Protein AF-A0A527GDV9-F1 (afdb_monomer)

Structure (mmCIF, N/CA/C/O backbone):
data_AF-A0A527GDV9-F1
#
_entry.id   AF-A0A527GDV9-F1
#
loop_
_atom_site.group_PDB
_atom_site.id
_atom_site.type_symbol
_atom_site.label_atom_id
_atom_site.label_alt_id
_atom_site.label_comp_id
_atom_site.label_asym_id
_atom_site.label_entity_id
_atom_site.label_seq_id
_atom_site.pdbx_PDB_ins_code
_atom_site.Cartn_x
_atom_site.Cartn_y
_atom_site.Cartn_z
_atom_site.occupancy
_atom_site.B_iso_or_equiv
_atom_site.auth_seq_id
_atom_site.auth_comp_id
_atom_site.auth_asym_id
_atom_site.auth_atom_id
_atom_site.pdbx_PDB_model_num
ATOM 1 N N . LYS A 1 1 ? 24.912 4.644 -7.956 1.00 56.16 1 LYS A N 1
ATOM 2 C CA . LYS A 1 1 ? 24.395 3.272 -8.217 1.00 56.16 1 LYS A CA 1
ATOM 3 C C . LYS A 1 1 ? 24.696 2.264 -7.090 1.00 56.16 1 LYS A C 1
ATOM 5 O O . LYS A 1 1 ? 24.336 1.109 -7.234 1.00 56.16 1 LYS A O 1
ATOM 10 N N . THR A 1 2 ? 25.292 2.669 -5.959 1.00 72.88 2 THR A N 1
ATOM 11 C CA . THR A 1 2 ? 25.750 1.736 -4.904 1.00 72.88 2 THR A CA 1
ATOM 12 C C . THR A 1 2 ? 24.700 1.440 -3.822 1.00 72.88 2 THR A C 1
ATOM 14 O O . THR A 1 2 ? 24.707 0.354 -3.255 1.00 72.88 2 THR A O 1
ATOM 17 N N . LEU A 1 3 ? 23.764 2.366 -3.566 1.00 79.69 3 LEU A N 1
ATOM 18 C CA . LEU A 1 3 ? 22.797 2.274 -2.456 1.00 79.69 3 LEU A CA 1
ATOM 19 C C . LEU A 1 3 ? 21.869 1.048 -2.514 1.00 79.69 3 LEU A C 1
ATOM 21 O O . LEU A 1 3 ? 21.478 0.539 -1.472 1.00 79.69 3 LEU A O 1
ATOM 25 N N . LEU A 1 4 ? 21.547 0.548 -3.710 1.00 83.88 4 LEU A N 1
ATOM 26 C CA . LEU A 1 4 ? 20.628 -0.582 -3.903 1.00 83.88 4 LEU A CA 1
ATOM 27 C C . LEU A 1 4 ? 21.338 -1.888 -4.289 1.00 83.88 4 LEU A C 1
ATOM 29 O O . LEU A 1 4 ? 20.677 -2.865 -4.615 1.00 83.88 4 LEU A O 1
ATOM 33 N N . GLY A 1 5 ? 22.673 -1.951 -4.228 1.00 81.81 5 GLY A N 1
ATOM 34 C CA . GLY A 1 5 ? 23.433 -3.125 -4.687 1.00 81.81 5 GLY A CA 1
ATOM 35 C C . GLY A 1 5 ? 23.125 -4.432 -3.939 1.00 81.81 5 GLY A C 1
ATOM 36 O O . GLY A 1 5 ? 23.412 -5.506 -4.454 1.00 81.81 5 GLY A O 1
ATOM 37 N N . LYS A 1 6 ? 22.522 -4.353 -2.743 1.00 88.06 6 LYS A N 1
ATOM 38 C CA . LYS A 1 6 ? 22.076 -5.512 -1.948 1.00 88.06 6 LYS A CA 1
ATOM 39 C C . LYS A 1 6 ? 20.573 -5.810 -2.067 1.00 88.06 6 LYS A C 1
ATOM 41 O O . LYS A 1 6 ? 20.115 -6.770 -1.463 1.00 88.06 6 LYS A O 1
ATOM 46 N N . ALA A 1 7 ? 19.810 -5.008 -2.813 1.00 87.69 7 ALA A N 1
ATOM 47 C CA . ALA A 1 7 ? 18.352 -5.131 -2.914 1.00 87.69 7 ALA A CA 1
ATOM 48 C C . ALA A 1 7 ? 17.884 -6.193 -3.932 1.00 87.69 7 ALA A C 1
ATOM 50 O O . ALA A 1 7 ? 16.685 -6.371 -4.120 1.00 87.69 7 ALA A O 1
ATOM 51 N N . GLY A 1 8 ? 18.817 -6.901 -4.575 1.00 88.69 8 GLY A N 1
ATOM 52 C CA . GLY A 1 8 ? 1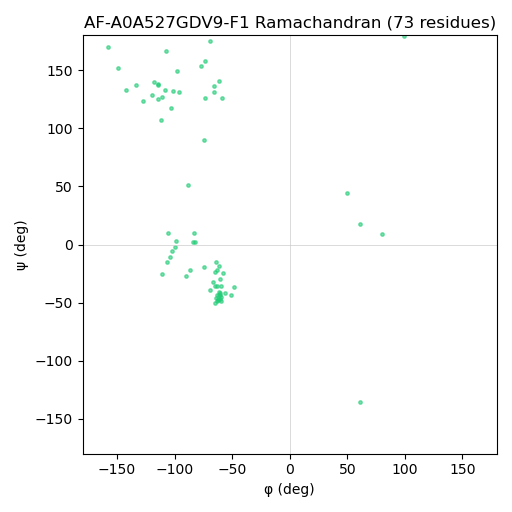8.533 -7.855 -5.647 1.00 88.69 8 GLY A CA 1
ATOM 53 C C . GLY A 1 8 ? 18.767 -7.269 -7.046 1.00 88.69 8 GLY A C 1
ATOM 54 O O . GLY A 1 8 ? 19.198 -6.119 -7.178 1.00 88.69 8 GLY A O 1
ATOM 55 N N . PRO A 1 9 ? 18.550 -8.070 -8.103 1.00 88.94 9 PRO A N 1
ATOM 56 C CA . PRO A 1 9 ? 18.737 -7.623 -9.477 1.00 88.94 9 PRO A CA 1
ATOM 57 C C . PRO A 1 9 ? 17.723 -6.532 -9.839 1.00 88.94 9 PRO A C 1
ATOM 59 O O . PRO A 1 9 ? 16.534 -6.647 -9.548 1.00 88.94 9 PRO A O 1
ATOM 62 N N . LEU A 1 10 ? 18.194 -5.479 -10.510 1.00 88.50 10 LEU A N 1
ATOM 63 C CA . LEU A 1 10 ? 17.312 -4.474 -11.094 1.00 88.50 10 LEU A CA 1
ATOM 64 C C . LEU A 1 10 ? 16.640 -5.070 -12.337 1.00 88.50 10 LEU A C 1
ATOM 66 O O . LEU A 1 10 ? 17.334 -5.521 -13.248 1.00 88.50 10 LEU A O 1
ATOM 70 N N . GLN A 1 11 ? 15.312 -5.032 -12.387 1.00 90.44 11 GLN A N 1
ATOM 71 C CA . GLN A 1 11 ? 14.537 -5.452 -13.548 1.00 90.44 11 GLN A CA 1
ATOM 72 C C . GLN A 1 11 ? 13.741 -4.277 -14.109 1.00 90.44 11 GLN A C 1
ATOM 74 O O . GLN A 1 11 ? 13.152 -3.496 -13.364 1.00 90.44 11 GLN A O 1
ATOM 79 N N . GLU A 1 12 ? 13.696 -4.187 -15.434 1.00 93.44 12 GLU A N 1
ATOM 80 C CA . GLU A 1 12 ? 12.759 -3.327 -16.146 1.00 93.44 12 GLU A CA 1
ATOM 81 C C . GLU A 1 12 ? 11.535 -4.148 -16.566 1.00 93.44 12 GLU A C 1
ATOM 83 O O . GLU A 1 12 ? 11.670 -5.238 -17.126 1.00 93.44 12 GLU A O 1
ATOM 88 N N . ILE A 1 13 ? 10.336 -3.634 -16.283 1.00 95.19 13 ILE A N 1
ATOM 89 C CA . ILE A 1 13 ? 9.069 -4.250 -16.688 1.00 95.19 13 ILE A CA 1
ATOM 90 C C . ILE A 1 13 ? 8.423 -3.340 -17.730 1.00 95.19 13 ILE A C 1
ATOM 92 O O . ILE A 1 13 ? 7.917 -2.266 -17.401 1.00 95.19 13 ILE A O 1
ATOM 96 N N . ALA A 1 14 ? 8.449 -3.777 -18.987 1.00 96.62 14 ALA A N 1
ATOM 97 C CA . ALA A 1 14 ? 7.990 -2.998 -20.131 1.00 96.62 14 ALA A CA 1
ATOM 98 C C . ALA A 1 14 ? 6.659 -3.513 -20.706 1.00 96.62 14 ALA A C 1
ATOM 100 O O . ALA A 1 14 ? 6.196 -4.615 -20.401 1.00 96.62 14 ALA A O 1
ATOM 101 N N . GLY A 1 15 ? 6.042 -2.696 -21.565 1.00 97.25 15 GLY A N 1
ATOM 102 C CA . GLY A 1 15 ? 4.883 -3.086 -22.367 1.00 97.25 15 GLY A CA 1
ATOM 103 C C . GLY A 1 15 ? 3.663 -3.497 -21.540 1.00 97.25 15 GLY A C 1
ATOM 104 O O . GLY A 1 15 ? 3.291 -2.827 -20.575 1.00 97.25 15 GLY A O 1
ATOM 105 N N . ASP A 1 16 ? 3.018 -4.592 -21.942 1.00 98.00 16 ASP A N 1
ATOM 106 C CA . ASP A 1 16 ? 1.777 -5.068 -21.322 1.00 98.00 16 ASP A CA 1
ATOM 107 C C . ASP A 1 16 ? 1.948 -5.468 -19.861 1.00 98.00 16 ASP A C 1
ATOM 109 O O . ASP A 1 16 ? 1.074 -5.172 -19.050 1.00 98.00 16 ASP A O 1
ATOM 113 N N . ALA A 1 17 ? 3.090 -6.051 -19.492 1.00 97.50 17 ALA A N 1
ATOM 114 C CA . ALA A 1 17 ? 3.367 -6.397 -18.100 1.00 97.50 17 ALA A CA 1
ATOM 115 C C . ALA A 1 17 ? 3.382 -5.147 -17.205 1.00 97.50 17 ALA A C 1
ATOM 117 O O . ALA A 1 17 ? 2.796 -5.148 -16.124 1.00 97.50 17 ALA A O 1
ATOM 118 N N . SER A 1 18 ? 3.971 -4.050 -17.693 1.00 96.56 18 SER A N 1
ATOM 119 C CA . SER A 1 18 ? 3.963 -2.761 -16.993 1.00 96.56 18 SER A CA 1
ATOM 120 C C . SER A 1 18 ? 2.537 -2.233 -16.824 1.00 96.56 18 SER A C 1
ATOM 122 O O . SER A 1 18 ? 2.124 -1.857 -15.727 1.00 96.56 18 SER A O 1
ATOM 124 N N . ARG A 1 19 ? 1.745 -2.267 -17.906 1.00 96.81 19 ARG A N 1
ATOM 125 C CA . ARG A 1 19 ? 0.345 -1.816 -17.899 1.00 96.81 19 ARG A CA 1
ATOM 126 C C . ARG A 1 19 ? -0.518 -2.610 -16.922 1.00 96.81 19 ARG A C 1
ATOM 128 O O . ARG A 1 19 ? -1.336 -2.011 -16.230 1.00 96.81 19 ARG A O 1
ATOM 135 N N . LEU A 1 20 ? -0.340 -3.930 -16.862 1.00 96.44 20 LEU A N 1
ATOM 136 C CA . LEU A 1 20 ? -1.077 -4.802 -15.947 1.00 96.44 20 LEU A CA 1
ATOM 137 C C . LEU A 1 20 ? -0.793 -4.445 -14.486 1.00 96.44 20 LEU A C 1
ATOM 139 O O . LEU A 1 20 ? -1.735 -4.229 -13.730 1.00 96.44 20 LEU A O 1
ATOM 143 N N . ILE A 1 21 ? 0.481 -4.286 -14.118 1.00 94.56 21 ILE A N 1
ATOM 144 C CA . ILE A 1 21 ? 0.873 -3.913 -12.751 1.00 94.56 21 ILE A CA 1
ATOM 145 C C . ILE A 1 21 ? 0.269 -2.562 -12.365 1.00 94.56 21 ILE A C 1
ATOM 147 O O . ILE A 1 21 ? -0.349 -2.436 -11.311 1.00 94.56 21 ILE A O 1
ATOM 151 N N . TRP A 1 22 ? 0.401 -1.548 -13.223 1.00 92.88 22 TRP A N 1
ATOM 152 C CA . TRP A 1 22 ? -0.129 -0.219 -12.918 1.00 92.88 22 TRP A CA 1
ATOM 153 C C . TRP A 1 22 ? -1.654 -0.183 -12.849 1.00 92.88 22 TRP A C 1
ATOM 155 O O . TRP A 1 22 ? -2.206 0.564 -12.039 1.00 92.88 22 TRP A O 1
ATOM 165 N N . ARG A 1 23 ? -2.344 -1.010 -13.642 1.00 94.88 23 ARG A N 1
ATOM 166 C CA . ARG A 1 23 ? -3.791 -1.197 -13.515 1.00 94.88 23 ARG A CA 1
ATOM 167 C C . ARG A 1 23 ? -4.148 -1.814 -12.164 1.00 94.88 23 ARG A C 1
ATOM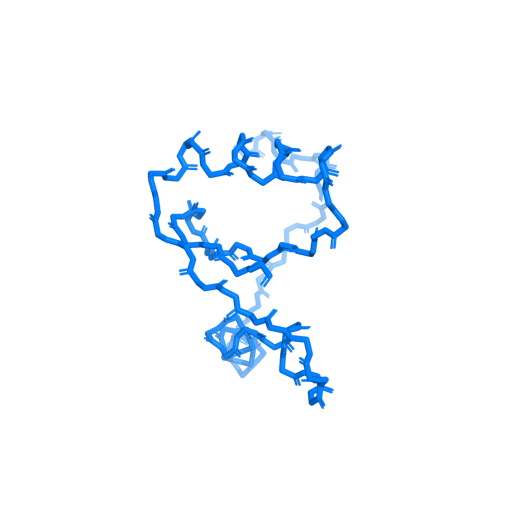 169 O O . ARG A 1 23 ? -5.036 -1.292 -11.503 1.00 94.88 23 ARG A O 1
ATOM 176 N N . ASP A 1 24 ? -3.443 -2.853 -11.729 1.00 93.56 24 ASP A N 1
ATOM 177 C CA . ASP A 1 24 ? -3.721 -3.516 -10.450 1.00 93.56 24 ASP A CA 1
ATOM 178 C C . ASP A 1 24 ? -3.459 -2.590 -9.247 1.00 93.56 24 ASP A C 1
ATOM 180 O O . ASP A 1 24 ? -4.222 -2.607 -8.278 1.00 93.56 24 ASP A O 1
ATOM 184 N N . VAL A 1 25 ? -2.433 -1.731 -9.330 1.00 91.25 25 VAL A N 1
ATOM 185 C CA . VAL A 1 25 ? -2.176 -0.669 -8.341 1.00 91.25 25 VAL A CA 1
ATOM 186 C C . VAL A 1 25 ? -3.309 0.359 -8.337 1.00 91.25 25 VAL A C 1
ATOM 188 O O . VAL A 1 25 ? -3.855 0.655 -7.276 1.00 91.25 25 VAL A O 1
ATOM 191 N N . ARG A 1 26 ? -3.699 0.880 -9.511 1.00 90.38 26 ARG A N 1
ATOM 192 C CA . ARG A 1 26 ? -4.811 1.838 -9.657 1.00 90.38 26 ARG A CA 1
ATOM 193 C C . ARG A 1 26 ? -6.117 1.280 -9.089 1.00 90.38 26 ARG A C 1
ATOM 195 O O . ARG A 1 26 ? -6.856 2.003 -8.427 1.00 90.38 26 ARG A O 1
ATOM 202 N N . ASP A 1 27 ? -6.378 0.004 -9.347 1.00 92.00 27 ASP A N 1
ATOM 203 C CA . ASP A 1 27 ? -7.620 -0.674 -8.979 1.00 9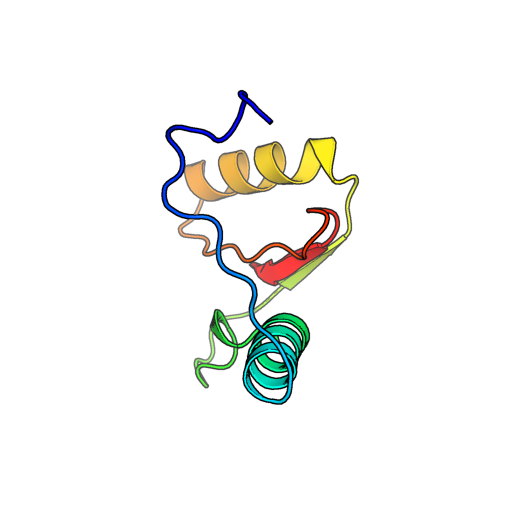2.00 27 ASP A CA 1
ATOM 204 C C . ASP A 1 27 ? -7.598 -1.194 -7.536 1.00 92.00 27 ASP A C 1
ATOM 206 O O . ASP A 1 27 ? -8.568 -1.808 -7.096 1.00 92.00 27 ASP A O 1
ATOM 210 N N . CYS A 1 28 ? -6.511 -0.950 -6.791 1.00 92.25 28 CYS A N 1
ATOM 211 C CA . CYS A 1 28 ? -6.342 -1.388 -5.406 1.00 92.25 28 CYS A CA 1
ATOM 212 C C . CYS A 1 28 ? -6.657 -2.879 -5.248 1.00 92.25 28 CYS A C 1
ATOM 214 O O . CYS A 1 28 ? -7.348 -3.293 -4.314 1.00 92.25 28 CYS A O 1
ATOM 216 N N . ARG A 1 29 ? -6.146 -3.690 -6.188 1.00 94.00 29 ARG A N 1
ATOM 217 C CA . ARG A 1 29 ? -6.493 -5.108 -6.345 1.00 94.00 29 ARG A CA 1
ATOM 218 C C . ARG A 1 29 ? -6.448 -5.927 -5.042 1.00 94.00 29 ARG A C 1
ATOM 220 O O . ARG A 1 29 ? -7.340 -6.761 -4.900 1.00 94.00 29 ARG A O 1
ATOM 227 N N . PRO A 1 30 ? -5.516 -5.697 -4.084 1.00 92.81 30 PRO A N 1
ATOM 228 C CA . PRO A 1 30 ? -5.511 -6.412 -2.803 1.00 92.81 30 PRO A CA 1
ATOM 229 C C . PRO A 1 30 ? -6.796 -6.284 -1.971 1.00 92.81 30 PRO A C 1
ATOM 231 O O . PRO A 1 30 ? -7.068 -7.166 -1.166 1.00 92.81 30 PRO A O 1
ATOM 234 N N . PHE A 1 31 ? -7.578 -5.219 -2.167 1.00 94.94 31 PHE A N 1
ATOM 235 C CA . PHE A 1 31 ? -8.857 -4.984 -1.486 1.00 94.94 31 PHE A CA 1
ATOM 236 C C . PHE A 1 31 ? -10.081 -5.304 -2.359 1.00 94.94 31 PHE A C 1
ATOM 238 O O . PHE A 1 31 ? -11.210 -5.269 -1.882 1.00 94.94 31 PHE A O 1
ATOM 245 N N . ALA A 1 32 ? -9.883 -5.640 -3.636 1.00 93.81 32 ALA A N 1
ATOM 246 C CA . ALA A 1 32 ? -10.949 -6.038 -4.556 1.00 93.81 32 ALA A CA 1
ATOM 247 C C . ALA A 1 32 ? -11.205 -7.559 -4.486 1.00 93.81 32 ALA A C 1
ATOM 249 O O . ALA A 1 32 ? -11.181 -8.248 -5.513 1.00 93.81 32 ALA A O 1
ATOM 250 N N . ASP A 1 33 ? -11.393 -8.079 -3.267 1.00 92.94 33 ASP A N 1
ATOM 251 C CA . ASP A 1 33 ? -11.511 -9.512 -2.947 1.00 92.94 33 ASP A CA 1
ATOM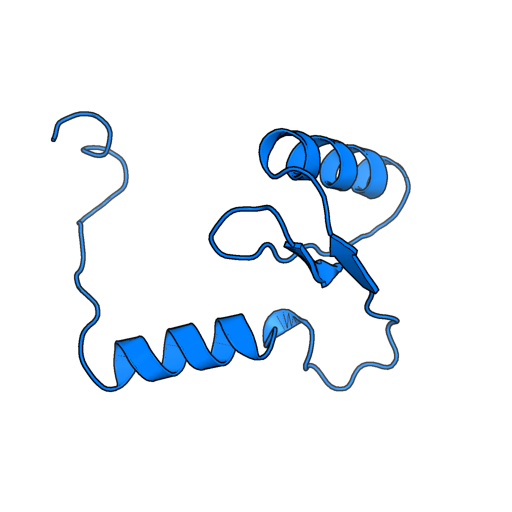 252 C C . ASP A 1 33 ? -12.964 -10.008 -2.788 1.00 92.94 33 ASP A C 1
ATOM 254 O O . ASP A 1 33 ? -13.186 -11.185 -2.511 1.00 92.94 33 ASP A O 1
ATOM 258 N N . ASN A 1 34 ? -13.951 -9.132 -3.020 1.00 93.94 34 ASN A N 1
ATOM 259 C CA . ASN A 1 34 ? -15.389 -9.365 -2.809 1.00 93.94 34 ASN A CA 1
ATOM 260 C C . ASN A 1 34 ? -15.781 -9.672 -1.354 1.00 93.94 34 ASN A C 1
ATOM 262 O O . ASN A 1 34 ? -16.867 -10.203 -1.114 1.00 93.94 34 ASN A O 1
ATOM 266 N N . SER A 1 35 ? -14.929 -9.356 -0.379 1.00 94.31 35 SER A N 1
ATOM 267 C CA . SER A 1 35 ? -15.331 -9.408 1.022 1.00 94.31 35 SER A CA 1
ATOM 268 C C . SER A 1 35 ? -16.253 -8.237 1.377 1.00 94.31 35 SER A C 1
ATOM 270 O O . SER A 1 35 ? -16.237 -7.185 0.742 1.00 94.31 35 SER A O 1
ATOM 272 N N . GLU A 1 36 ? -17.037 -8.399 2.442 1.00 95.25 36 GLU A N 1
ATOM 273 C CA . GLU A 1 36 ? -17.828 -7.306 3.027 1.00 95.25 36 GLU A CA 1
ATOM 274 C C . GLU A 1 36 ? -17.002 -6.429 3.983 1.00 95.25 36 GLU A C 1
ATOM 276 O O . GLU A 1 36 ? -17.553 -5.610 4.723 1.00 95.25 36 GLU A O 1
ATOM 281 N N . LYS A 1 37 ? -15.673 -6.606 4.020 1.00 93.25 37 LYS A N 1
ATOM 282 C CA . LYS A 1 37 ? -14.825 -5.794 4.888 1.00 93.25 37 LYS A CA 1
ATOM 283 C C . LYS A 1 37 ? -14.871 -4.343 4.406 1.00 93.25 37 LYS A C 1
ATOM 285 O O . LYS A 1 37 ? -14.687 -4.093 3.215 1.00 93.25 37 LYS A O 1
ATOM 290 N N . PRO A 1 38 ? -15.099 -3.379 5.310 1.00 94.06 38 PRO A N 1
ATOM 291 C CA . PRO A 1 38 ? -15.035 -1.975 4.942 1.00 94.06 38 PRO A CA 1
ATOM 292 C C . PRO A 1 38 ? -13.627 -1.624 4.458 1.00 94.06 38 PRO A C 1
ATOM 294 O O . PRO A 1 38 ? -12.640 -2.082 5.030 1.00 94.06 38 PRO A O 1
ATOM 297 N N . VAL A 1 39 ? -13.565 -0.796 3.417 1.00 95.12 39 VAL A N 1
ATOM 298 C CA . VAL A 1 39 ? -12.317 -0.278 2.852 1.00 95.12 39 VAL A CA 1
ATOM 299 C C . VAL A 1 39 ? -12.337 1.236 2.963 1.00 95.12 39 VAL A C 1
ATOM 301 O O . VAL A 1 39 ? -13.287 1.888 2.519 1.00 95.12 39 VAL A O 1
ATOM 304 N N . TRP A 1 40 ? -11.271 1.808 3.517 1.00 94.88 40 TRP A N 1
ATOM 305 C CA . TRP A 1 40 ? -11.124 3.259 3.630 1.00 94.88 40 TRP A CA 1
ATOM 306 C C . TRP A 1 40 ? -9.966 3.753 2.783 1.00 94.88 40 TRP A C 1
ATOM 308 O O . TRP A 1 40 ? -8.886 3.176 2.813 1.00 94.88 40 TRP A O 1
ATOM 318 N N . ARG A 1 41 ? -10.167 4.871 2.078 1.00 95.75 41 ARG A N 1
ATOM 319 C CA . ARG A 1 41 ? -9.087 5.602 1.409 1.00 95.75 41 ARG A CA 1
ATOM 320 C C . ARG A 1 41 ? -8.730 6.841 2.218 1.00 95.75 41 ARG A C 1
ATOM 322 O O . ARG A 1 41 ? -9.551 7.748 2.348 1.00 95.75 41 ARG A O 1
ATOM 329 N N . VAL A 1 42 ? -7.499 6.899 2.709 1.00 95.31 42 VAL A N 1
ATOM 330 C CA . VAL A 1 42 ? -6.968 8.014 3.498 1.00 95.31 42 VAL A CA 1
ATOM 331 C C . VAL A 1 42 ? -5.952 8.786 2.661 1.00 95.31 42 VAL A C 1
ATOM 333 O O . VAL A 1 42 ? -5.077 8.193 2.036 1.00 95.31 42 VAL A O 1
ATOM 336 N N . SER A 1 43 ? -6.074 10.115 2.651 1.00 95.62 43 SER A N 1
ATOM 337 C CA . SER A 1 43 ? -5.137 11.031 1.993 1.00 95.62 43 SER A CA 1
ATOM 338 C C . SER A 1 43 ? -4.373 11.822 3.040 1.00 95.62 43 SER A C 1
ATOM 340 O O . SER A 1 43 ? -4.988 12.455 3.897 1.00 95.62 43 SER A O 1
ATOM 342 N N . MET A 1 44 ? -3.045 11.816 2.966 1.00 94.69 44 MET A N 1
ATOM 343 C CA . MET A 1 44 ? -2.192 12.501 3.934 1.00 94.69 44 MET A CA 1
ATOM 344 C C . MET A 1 44 ? -0.802 12.803 3.380 1.00 94.69 44 MET A C 1
ATOM 346 O O . MET A 1 44 ? -0.412 12.320 2.322 1.00 94.69 44 MET A O 1
ATOM 350 N N . THR A 1 45 ? -0.025 13.597 4.114 1.00 95.56 45 THR A N 1
ATOM 351 C CA . THR A 1 45 ? 1.375 13.854 3.769 1.00 95.56 45 THR A CA 1
ATOM 352 C C . THR A 1 45 ? 2.156 12.533 3.721 1.00 95.56 45 THR A C 1
ATOM 354 O O . THR A 1 45 ? 2.174 11.822 4.732 1.00 95.56 45 THR A O 1
ATOM 357 N N . PRO A 1 46 ? 2.866 12.213 2.619 1.00 94.06 46 PRO A N 1
ATOM 358 C CA . PRO A 1 46 ? 3.579 10.944 2.475 1.00 94.06 46 PRO A CA 1
ATOM 359 C C . PRO A 1 46 ? 4.504 10.580 3.638 1.00 94.06 46 PRO A C 1
ATOM 361 O O . PRO A 1 46 ? 4.485 9.462 4.153 1.00 94.06 46 PRO A O 1
ATOM 364 N N . GLY A 1 47 ? 5.263 11.564 4.127 1.00 94.44 47 GLY A N 1
ATOM 365 C CA . GLY A 1 47 ? 6.191 11.381 5.243 1.00 94.44 47 GLY A CA 1
ATOM 366 C C . GLY A 1 47 ? 5.523 11.015 6.574 1.00 94.44 47 GLY A C 1
ATOM 367 O O . GLY A 1 47 ? 6.209 10.550 7.474 1.00 94.44 47 GLY A O 1
ATOM 368 N N . GLN A 1 48 ? 4.206 11.185 6.708 1.00 95.25 48 GLN A N 1
ATOM 369 C CA . GLN A 1 48 ? 3.454 10.915 7.939 1.00 95.25 48 GLN A CA 1
ATOM 370 C C . GLN A 1 48 ? 2.596 9.644 7.846 1.00 95.25 48 GLN A C 1
ATOM 372 O O . GLN A 1 48 ? 2.153 9.123 8.870 1.00 95.25 48 GLN A O 1
ATOM 377 N N . CYS A 1 49 ? 2.379 9.110 6.640 1.00 95.12 49 CYS A N 1
ATOM 378 C CA . CYS A 1 49 ? 1.447 8.005 6.426 1.00 95.12 49 CYS A CA 1
ATOM 379 C C . CYS A 1 49 ? 1.861 6.717 7.146 1.00 95.12 49 CYS A C 1
ATOM 381 O O . CYS A 1 49 ? 1.056 6.085 7.832 1.00 95.12 49 CYS A O 1
ATOM 383 N N . HIS A 1 50 ? 3.150 6.379 7.082 1.00 93.06 50 HIS A N 1
ATOM 384 C CA . HIS A 1 50 ? 3.685 5.185 7.733 1.00 93.06 50 HIS A CA 1
ATOM 385 C C . HIS A 1 50 ? 3.471 5.184 9.261 1.00 93.06 50 HIS A C 1
ATOM 387 O O . HIS A 1 50 ? 3.182 4.137 9.839 1.00 93.06 50 HIS A O 1
ATOM 393 N N . GLN A 1 51 ? 3.555 6.348 9.921 1.00 95.44 51 GLN A N 1
ATOM 394 C CA . GLN A 1 51 ? 3.330 6.474 11.36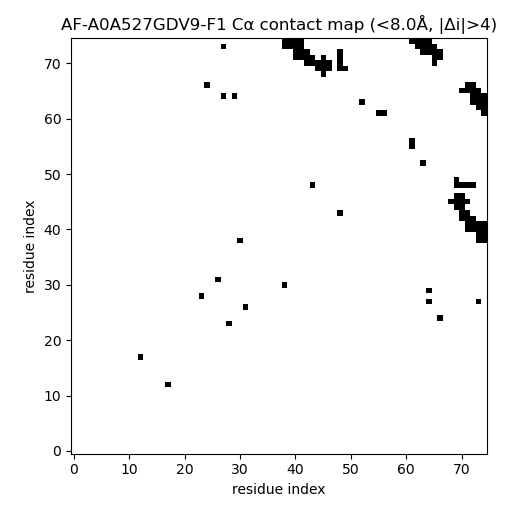8 1.00 95.44 51 GLN A CA 1
ATOM 395 C C . GLN A 1 51 ? 1.864 6.244 11.743 1.00 95.44 51 GLN A C 1
ATOM 397 O O . GLN A 1 51 ? 1.578 5.585 12.746 1.00 95.44 51 GLN A O 1
ATOM 402 N N . MET A 1 52 ? 0.934 6.746 10.926 1.00 95.12 52 MET A N 1
ATOM 403 C CA . MET A 1 52 ? -0.495 6.510 11.118 1.00 95.12 52 MET A CA 1
ATOM 404 C C . MET A 1 52 ? -0.826 5.021 10.977 1.00 95.12 52 MET A C 1
ATOM 406 O O . MET A 1 52 ? -1.468 4.460 11.864 1.00 95.12 52 MET A O 1
ATOM 410 N N . VAL A 1 53 ? -0.350 4.360 9.913 1.00 95.44 53 VAL A N 1
ATOM 411 C CA . VAL A 1 53 ? -0.601 2.922 9.703 1.00 95.44 53 VAL A CA 1
ATOM 412 C C . VAL A 1 53 ? -0.015 2.087 10.837 1.00 95.44 53 VAL A C 1
ATOM 414 O O . VAL A 1 53 ? -0.682 1.179 11.330 1.00 95.44 53 VAL A O 1
ATOM 417 N N . LEU A 1 54 ? 1.208 2.397 11.283 1.00 95.44 54 LEU A N 1
ATOM 418 C CA . LEU A 1 54 ? 1.828 1.700 12.408 1.00 95.44 54 LEU A CA 1
ATOM 419 C C . LEU A 1 54 ? 0.993 1.851 13.686 1.00 95.44 54 LEU A C 1
ATOM 421 O O . LEU A 1 54 ? 0.707 0.858 14.350 1.00 95.44 54 LEU A O 1
ATOM 4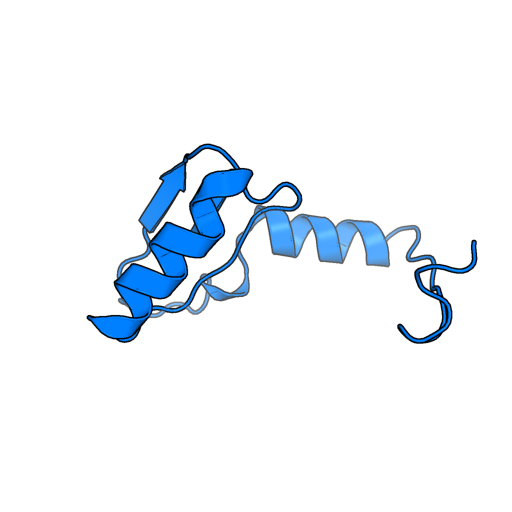25 N N . THR A 1 55 ? 0.561 3.075 13.996 1.00 95.94 55 THR A N 1
ATOM 426 C CA . THR A 1 55 ? -0.288 3.358 15.162 1.00 95.94 55 THR A CA 1
ATOM 427 C C . THR A 1 55 ? -1.612 2.601 15.100 1.00 95.94 55 THR A C 1
ATOM 429 O O . THR A 1 55 ? -1.997 1.967 16.080 1.00 95.94 55 THR A O 1
ATOM 432 N N . LEU A 1 56 ? -2.278 2.596 13.942 1.00 95.00 56 LEU A N 1
ATOM 433 C CA . LEU A 1 56 ? -3.523 1.853 13.737 1.00 95.00 56 LEU A CA 1
ATOM 434 C C . LEU A 1 56 ? -3.334 0.349 13.941 1.00 95.00 56 LEU A C 1
ATOM 436 O O . LEU A 1 56 ? -4.136 -0.274 14.631 1.00 95.00 56 LEU A O 1
ATOM 440 N N . ARG A 1 57 ? -2.249 -0.229 13.414 1.00 95.12 57 ARG A N 1
ATOM 441 C CA . ARG A 1 57 ? -1.946 -1.663 13.558 1.00 95.12 57 ARG A CA 1
ATOM 442 C C . ARG A 1 57 ? -1.671 -2.102 14.994 1.00 95.12 57 ARG A C 1
ATOM 444 O O . ARG A 1 57 ? -1.848 -3.274 15.305 1.00 95.12 57 ARG A O 1
ATOM 451 N N . MET A 1 58 ? -1.256 -1.184 15.867 1.00 95.44 58 MET A N 1
ATOM 452 C CA . MET A 1 58 ? -1.113 -1.469 17.298 1.00 95.44 58 MET A CA 1
ATOM 453 C C . MET A 1 58 ? -2.462 -1.563 18.025 1.00 95.44 58 MET A C 1
ATOM 455 O O . MET A 1 58 ? -2.515 -2.121 19.115 1.00 95.44 58 MET A O 1
ATOM 459 N N . GLN A 1 59 ? -3.536 -1.018 17.447 1.00 95.69 59 GLN A N 1
ATOM 460 C CA . GLN A 1 59 ? -4.865 -0.952 18.065 1.00 95.69 59 GLN A CA 1
ATOM 461 C C . GLN A 1 59 ? -5.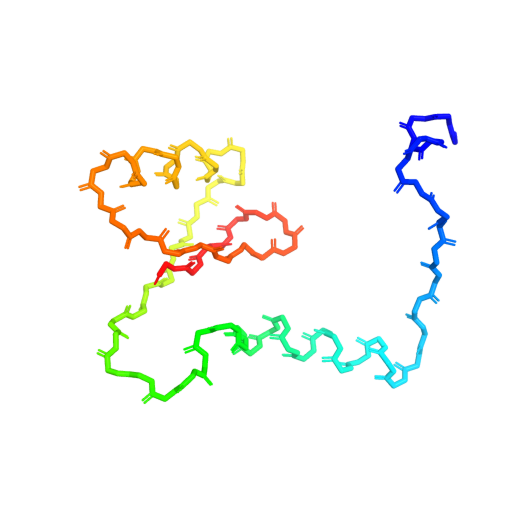892 -1.861 17.373 1.00 95.69 59 GLN A C 1
ATOM 463 O O . GLN A 1 59 ? -6.860 -2.283 18.000 1.00 95.69 59 GLN A O 1
ATOM 468 N N . ALA A 1 60 ? -5.698 -2.171 16.088 1.00 92.69 60 ALA A N 1
ATOM 469 C CA . ALA A 1 60 ? -6.612 -2.978 15.292 1.00 92.69 60 ALA A CA 1
ATOM 470 C C . ALA A 1 60 ? -5.879 -3.777 14.203 1.00 92.69 60 ALA A C 1
ATOM 472 O O . ALA A 1 60 ? -4.847 -3.363 13.675 1.00 92.69 60 ALA A O 1
ATOM 473 N N . ALA A 1 61 ? -6.452 -4.918 13.817 1.00 91.31 61 ALA A N 1
ATOM 474 C CA . ALA A 1 61 ? -5.957 -5.719 12.702 1.00 91.31 61 ALA A CA 1
ATOM 475 C C . ALA A 1 61 ? -6.309 -5.045 11.364 1.00 91.31 61 ALA A C 1
ATOM 477 O O . ALA A 1 61 ? -7.368 -5.293 10.792 1.00 91.31 61 ALA A O 1
ATOM 478 N N . VAL A 1 62 ? -5.415 -4.179 10.880 1.00 93.31 62 VAL A N 1
ATOM 479 C CA . VAL A 1 62 ? -5.610 -3.380 9.661 1.00 93.31 62 VAL A CA 1
ATOM 480 C C . VAL A 1 62 ? -4.606 -3.788 8.581 1.00 93.31 62 VAL A C 1
ATOM 482 O O . VAL A 1 62 ? -3.388 -3.772 8.795 1.00 93.31 62 VAL A O 1
ATOM 485 N N . SER A 1 63 ? -5.121 -4.140 7.401 1.00 94.56 63 SER A N 1
ATOM 486 C CA . SER A 1 63 ? -4.300 -4.278 6.193 1.00 94.56 63 SER A CA 1
ATOM 487 C C . SER A 1 63 ? -3.991 -2.890 5.643 1.00 94.56 63 SER A C 1
ATOM 489 O O . SER A 1 63 ? -4.700 -1.944 5.931 1.00 94.56 63 SER A O 1
ATOM 491 N N . ALA A 1 64 ? -2.882 -2.719 4.927 1.00 95.62 64 ALA A N 1
ATOM 492 C CA . ALA A 1 64 ? -2.545 -1.407 4.376 1.00 95.62 64 ALA A CA 1
ATOM 493 C C . ALA A 1 64 ? -1.926 -1.559 2.993 1.00 95.62 64 ALA A C 1
ATOM 495 O O . ALA A 1 64 ? -1.017 -2.374 2.817 1.00 95.62 64 ALA A O 1
ATOM 496 N N . PHE A 1 65 ? -2.399 -0.757 2.045 1.00 95.44 65 PHE A N 1
ATOM 497 C CA . PHE A 1 65 ? -1.857 -0.643 0.696 1.00 95.44 65 PHE A CA 1
ATOM 498 C C . PHE A 1 65 ? -1.584 0.827 0.399 1.00 95.44 65 PHE A C 1
ATOM 500 O O . PHE A 1 65 ? -2.486 1.650 0.510 1.00 95.44 65 PHE A O 1
ATOM 507 N N . TYR A 1 66 ? -0.347 1.159 0.049 1.00 93.88 66 TYR A N 1
ATOM 508 C CA . TYR A 1 66 ? 0.064 2.531 -0.239 1.00 93.88 66 TYR A CA 1
ATOM 509 C C . TYR A 1 66 ? 0.058 2.776 -1.744 1.00 93.88 66 TYR A C 1
ATOM 511 O O . TYR A 1 66 ? 0.348 1.867 -2.525 1.00 93.88 66 TYR A O 1
ATOM 519 N N . ASP A 1 67 ? -0.208 4.014 -2.153 1.00 90.50 67 ASP A N 1
ATOM 520 C CA . ASP A 1 67 ? 0.149 4.439 -3.502 1.00 90.50 67 ASP A CA 1
ATOM 521 C C . ASP A 1 67 ? 1.673 4.546 -3.683 1.00 90.50 67 ASP A C 1
ATOM 523 O O . ASP A 1 67 ? 2.468 4.389 -2.753 1.00 90.50 67 ASP A O 1
ATOM 527 N N . TRP A 1 68 ? 2.089 4.828 -4.917 1.00 85.12 68 TRP A N 1
ATOM 528 C CA . TRP A 1 68 ? 3.502 4.874 -5.289 1.00 85.12 68 TRP A CA 1
ATOM 529 C C . TRP A 1 68 ? 4.317 5.966 -4.570 1.00 85.12 68 TRP A C 1
ATOM 531 O O . TRP A 1 68 ? 5.537 5.843 -4.503 1.00 85.12 68 TRP A O 1
ATOM 541 N N . GLN A 1 69 ? 3.676 7.022 -4.050 1.00 87.12 69 GLN A N 1
ATOM 542 C CA . GLN A 1 69 ? 4.346 8.111 -3.323 1.00 87.12 69 GLN A CA 1
ATOM 543 C C . GLN A 1 69 ? 4.143 8.030 -1.807 1.00 87.12 69 GLN A C 1
ATOM 545 O O . GLN A 1 69 ? 4.822 8.747 -1.084 1.00 87.12 69 GLN A O 1
ATOM 550 N N . GLY A 1 70 ? 3.247 7.175 -1.311 1.00 89.25 70 GLY A N 1
ATOM 551 C CA . GLY A 1 70 ? 2.865 7.048 0.095 1.00 89.25 70 GLY A CA 1
ATOM 552 C C . GLY A 1 70 ? 1.863 8.097 0.595 1.00 89.25 70 GLY A C 1
ATOM 553 O O . GLY A 1 70 ? 1.647 8.185 1.801 1.00 89.25 70 GLY A O 1
ATOM 554 N N . GLY A 1 71 ? 1.281 8.916 -0.288 1.00 92.00 71 GLY A N 1
ATOM 555 C CA . GLY A 1 71 ? 0.335 9.982 0.078 1.00 92.00 71 GLY A CA 1
ATOM 556 C C . GLY A 1 71 ? -1.115 9.510 0.183 1.00 92.00 71 GLY A C 1
ATOM 557 O O . GLY A 1 71 ? -1.929 10.123 0.877 1.00 92.00 71 GLY A O 1
ATOM 558 N N . LEU A 1 72 ? -1.427 8.398 -0.480 1.00 94.12 72 LEU A N 1
ATOM 559 C CA . LEU A 1 72 ? -2.690 7.689 -0.342 1.00 94.12 72 LEU A CA 1
ATOM 560 C C . LEU A 1 72 ? -2.442 6.317 0.275 1.00 94.12 72 LEU A C 1
ATOM 562 O O . LEU A 1 72 ? -1.511 5.609 -0.113 1.00 94.12 72 LEU A O 1
ATOM 566 N N . VAL A 1 73 ? 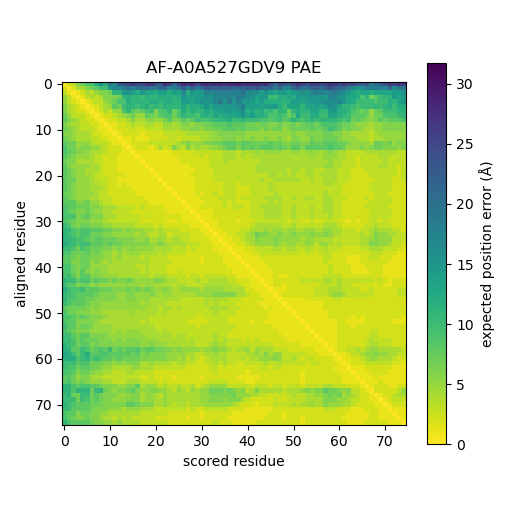-3.313 5.931 1.202 1.00 95.56 73 VAL A N 1
ATOM 567 C CA . VAL A 1 73 ? -3.340 4.584 1.767 1.00 95.56 73 VAL A CA 1
ATOM 568 C C . VAL A 1 73 ? -4.763 4.044 1.797 1.00 95.56 73 VAL A C 1
ATOM 570 O O . VAL A 1 73 ? -5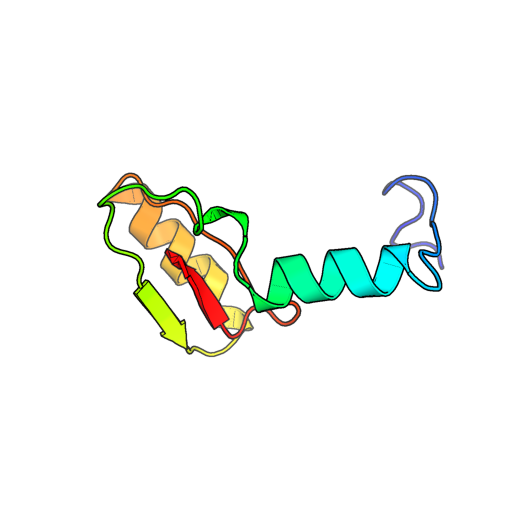.708 4.759 2.138 1.00 95.56 73 VAL A O 1
ATOM 573 N N . TRP A 1 74 ? -4.901 2.777 1.428 1.00 96.12 74 TRP A N 1
ATOM 574 C CA . TRP A 1 74 ? -6.110 1.983 1.588 1.00 96.12 74 TRP A CA 1
ATOM 575 C C . TRP A 1 74 ? -5.941 1.067 2.792 1.00 96.12 74 TRP A C 1
ATOM 577 O O . TRP A 1 74 ? -4.885 0.440 2.931 1.00 96.12 74 TRP A O 1
ATOM 587 N N . LEU A 1 75 ? -6.955 1.037 3.656 1.00 95.56 75 LEU A N 1
ATOM 588 C CA . LEU A 1 75 ? -6.999 0.285 4.912 1.00 95.56 75 LEU A CA 1
ATOM 589 C C . LEU A 1 75 ? -8.092 -0.782 4.877 1.00 95.56 75 LEU A C 1
ATOM 591 O O . LEU A 1 75 ? -9.183 -0.431 4.366 1.00 95.56 75 LEU A O 1
#

Mean predicted aligned error: 4.62 Å

Secondary structure (DSSP, 8-state):
--TTTTS-------HHHHHHHHHHHHTTGGG-S-------EEE--HHHHHHHHHHHHHHS----EE-TTSSEEE-

Radius of gyration: 15.25 Å; Cα contacts (8 Å, |Δi|>4): 57; chains: 1; bounding box: 44×23×40 Å

Sequence (75 aa):
KTLLGKAGPLQEIAGDASRLIWRDVRDCRPFADNSEKPVWRVSMTPGQCHQMVLTLRMQAAVSAFYDWQGGLVWL

Foldseek 3Di:
DPPCPPVDDDDDDDDPRVVVVVVCLVVVVVPVPPDPDDKDKDFADQVCQVVVVVVVVVVDVDDWDAHPSNRIIMD

pLDDT: mean 92.47, std 5.95, range [56.16, 98.0]

Solvent-accessible surface area (backbone atoms only — not comparable to full-atom values): 4793 Å² total; per-residue (Å²): 131,68,93,54,69,85,77,58,86,90,78,88,70,62,70,67,65,34,52,51,53,54,46,41,60,75,63,43,47,92,74,66,72,85,66,89,71,81,74,46,81,48,78,49,62,37,93,52,38,65,60,53,54,54,54,48,49,77,77,40,98,63,62,78,47,65,47,99,76,35,33,38,38,38,62

Nearest PDB structures (foldseek):
  7zw0-assembly1_sh  TM=4.466E-01  e=4.835E+00  Saccharomyces cerevisiae W303
  6i1x-assembly1_A  TM=4.843E-01  e=6.402E+00  Aeromonas hydrophila